Protein AF-A0A931FJ44-F1 (afdb_monomer)

Structure (mmCIF, N/CA/C/O backbone):
data_AF-A0A931FJ44-F1
#
_entry.id   AF-A0A931FJ44-F1
#
loop_
_atom_site.group_PDB
_atom_site.id
_atom_site.type_symbol
_atom_site.label_atom_id
_atom_site.label_alt_id
_atom_site.label_comp_id
_atom_site.label_asym_id
_atom_site.label_entity_id
_atom_site.label_seq_id
_atom_site.pdbx_PDB_ins_code
_atom_site.Cartn_x
_atom_site.Cartn_y
_atom_site.Cartn_z
_atom_site.occupancy
_atom_site.B_iso_or_equiv
_atom_site.auth_seq_id
_atom_site.auth_comp_id
_atom_site.auth_asym_id
_atom_site.auth_atom_id
_atom_site.pdbx_PDB_model_num
ATOM 1 N N . MET A 1 1 ? 63.011 -43.944 -15.564 1.00 42.31 1 MET A N 1
ATOM 2 C CA . MET A 1 1 ? 64.169 -43.143 -15.105 1.00 42.31 1 MET A CA 1
ATOM 3 C C . MET A 1 1 ? 63.569 -42.053 -14.212 1.00 42.31 1 MET A C 1
ATOM 5 O O . MET A 1 1 ? 62.770 -41.295 -14.730 1.00 42.31 1 MET A O 1
ATOM 9 N N . LYS A 1 2 ? 63.580 -42.133 -12.865 1.00 40.94 2 LYS A N 1
ATOM 10 C CA . LYS A 1 2 ? 64.724 -41.876 -11.950 1.00 40.94 2 LYS A CA 1
ATOM 11 C C . LYS A 1 2 ? 65.452 -40.604 -12.434 1.00 40.94 2 LYS A C 1
ATOM 13 O O . LYS A 1 2 ? 66.019 -40.675 -13.511 1.00 40.94 2 LYS A O 1
ATOM 18 N N . HIS A 1 3 ? 65.393 -39.420 -11.820 1.00 50.69 3 HIS A N 1
ATOM 19 C CA . HIS A 1 3 ? 65.585 -39.013 -10.419 1.00 50.69 3 HIS A CA 1
ATOM 20 C C . HIS A 1 3 ? 64.875 -37.645 -10.185 1.00 50.69 3 HIS A C 1
ATOM 22 O O . HIS A 1 3 ? 64.744 -36.896 -11.142 1.00 50.69 3 HIS A O 1
ATOM 28 N N . PHE A 1 4 ? 64.222 -37.320 -9.058 1.00 49.38 4 PHE A N 1
ATOM 29 C CA . PHE A 1 4 ? 64.655 -37.175 -7.650 1.00 49.38 4 PHE A CA 1
ATOM 30 C C . PHE A 1 4 ? 65.239 -35.780 -7.322 1.00 49.38 4 PHE A C 1
ATOM 32 O O . PHE A 1 4 ? 66.077 -35.288 -8.065 1.00 49.38 4 PHE A O 1
ATOM 39 N N . LEU A 1 5 ? 64.847 -35.269 -6.140 1.00 51.12 5 LEU A N 1
ATOM 40 C CA . LEU A 1 5 ? 65.369 -34.129 -5.354 1.00 51.12 5 LEU A CA 1
ATOM 41 C C . LEU A 1 5 ? 64.853 -32.706 -5.671 1.00 51.12 5 LEU A C 1
ATOM 43 O O . LEU A 1 5 ? 64.859 -32.291 -6.816 1.00 51.12 5 LEU A O 1
ATOM 47 N N . LEU A 1 6 ? 64.505 -31.849 -4.698 1.00 48.16 6 LEU A N 1
ATOM 48 C CA . LEU A 1 6 ? 64.260 -31.994 -3.252 1.00 48.16 6 LEU A CA 1
ATOM 49 C C . LEU A 1 6 ? 63.836 -30.614 -2.691 1.00 48.16 6 LEU A C 1
ATOM 51 O O . LEU A 1 6 ? 64.465 -29.616 -3.014 1.00 48.16 6 LEU A O 1
ATOM 55 N N . LEU A 1 7 ? 62.858 -30.633 -1.779 1.00 45.50 7 LEU A N 1
ATOM 56 C CA . LEU A 1 7 ? 62.791 -29.889 -0.508 1.00 45.50 7 LEU A CA 1
ATOM 57 C C . LEU A 1 7 ? 62.768 -28.343 -0.472 1.00 45.50 7 LEU A C 1
ATOM 59 O O . LEU A 1 7 ? 63.760 -27.679 -0.741 1.00 45.50 7 LEU A O 1
ATOM 63 N N . LEU A 1 8 ? 61.749 -27.813 0.215 1.00 45.69 8 LEU A N 1
ATOM 64 C CA . LEU A 1 8 ? 62.004 -27.235 1.539 1.00 45.69 8 LEU A CA 1
ATOM 65 C C . LEU A 1 8 ? 60.803 -27.457 2.471 1.00 45.69 8 LEU A C 1
ATOM 67 O O . LEU A 1 8 ? 59.655 -27.202 2.116 1.00 45.69 8 LEU A O 1
ATOM 71 N N . ALA A 1 9 ? 61.110 -27.996 3.645 1.00 46.38 9 ALA A N 1
ATOM 72 C CA . ALA A 1 9 ? 60.213 -28.302 4.747 1.00 46.38 9 ALA A CA 1
ATOM 73 C C . ALA A 1 9 ? 60.194 -27.156 5.771 1.00 46.38 9 ALA A C 1
ATOM 75 O O . ALA A 1 9 ? 61.181 -26.436 5.865 1.00 46.38 9 ALA A O 1
ATOM 76 N N . LEU A 1 10 ? 59.114 -27.051 6.553 1.00 43.94 10 LEU A N 1
ATOM 77 C CA . LEU A 1 10 ? 59.050 -26.769 8.006 1.00 43.94 10 LEU A CA 1
ATOM 78 C C . LEU A 1 10 ? 57.556 -26.547 8.329 1.00 43.94 10 LEU A C 1
ATOM 80 O O . LEU A 1 10 ? 56.951 -25.622 7.805 1.00 43.94 10 LEU A O 1
ATOM 84 N N . LEU A 1 11 ? 56.817 -27.450 8.977 1.00 45.09 11 LEU A N 1
ATOM 85 C CA . LEU A 1 11 ? 56.937 -27.987 10.339 1.00 45.09 11 LEU A CA 1
ATOM 86 C C . LEU A 1 11 ? 56.841 -26.897 11.423 1.00 45.09 11 LEU A C 1
ATOM 88 O O . LEU A 1 11 ? 57.760 -26.106 11.600 1.00 45.09 11 LEU A O 1
ATOM 92 N N . GLY A 1 12 ? 55.735 -26.909 12.173 1.00 44.62 12 GLY A N 1
ATOM 93 C CA . GLY A 1 12 ? 55.523 -26.059 13.346 1.00 44.62 12 GLY A CA 1
ATOM 94 C C . GLY A 1 12 ? 54.123 -26.227 13.932 1.00 44.62 12 GLY A C 1
ATOM 95 O O . GLY A 1 1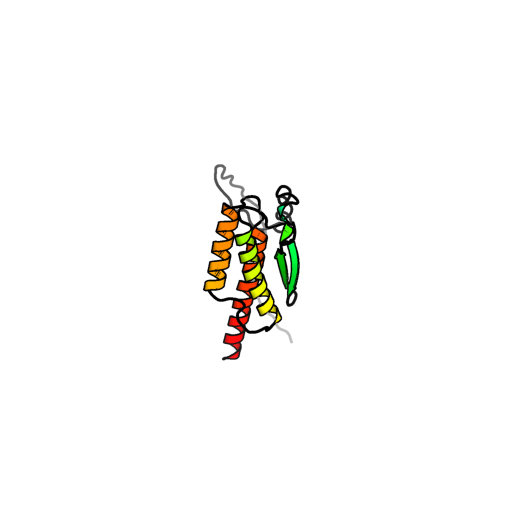2 ? 53.235 -25.427 13.663 1.00 44.62 12 GLY A O 1
ATOM 96 N N . ALA A 1 13 ? 53.931 -27.306 14.690 1.00 42.00 13 ALA A N 1
ATOM 97 C CA . ALA A 1 13 ? 52.718 -27.633 15.433 1.00 42.00 13 ALA A CA 1
ATOM 98 C C . ALA A 1 13 ? 52.792 -27.135 16.888 1.00 42.00 13 ALA A C 1
ATOM 100 O O . ALA A 1 13 ? 53.881 -27.108 17.449 1.00 42.00 13 ALA A O 1
ATOM 101 N N . ALA A 1 14 ? 51.604 -26.902 17.470 1.00 42.09 14 ALA A N 1
ATOM 102 C CA . ALA A 1 14 ? 51.263 -26.839 18.903 1.00 42.09 14 ALA A CA 1
ATOM 103 C C . ALA A 1 14 ? 51.967 -25.748 19.745 1.00 42.09 14 ALA A C 1
ATOM 105 O O . ALA A 1 14 ? 53.160 -25.533 19.656 1.00 42.09 14 ALA A O 1
ATOM 106 N N . GLY A 1 15 ? 51.318 -25.021 20.647 1.00 39.75 15 GLY A N 1
ATOM 107 C CA . GLY A 1 15 ? 49.988 -25.110 21.224 1.00 39.75 15 GLY A CA 1
ATOM 108 C C . GLY A 1 15 ? 49.918 -24.180 22.447 1.00 39.75 15 GLY A C 1
ATOM 109 O O . GLY A 1 15 ? 50.931 -23.658 22.896 1.00 39.75 15 GLY A O 1
ATOM 110 N N . ALA A 1 16 ? 48.699 -24.038 22.969 1.00 37.00 16 ALA A N 1
ATOM 111 C CA . ALA A 1 16 ? 48.323 -23.580 24.310 1.00 37.00 16 ALA A CA 1
ATOM 112 C C . ALA A 1 16 ? 48.685 -22.146 24.767 1.00 37.00 16 ALA A C 1
ATOM 114 O O . ALA A 1 16 ? 49.770 -21.852 25.251 1.00 37.00 16 ALA A O 1
ATOM 115 N N . ALA A 1 17 ? 47.645 -21.308 24.718 1.00 51.25 17 ALA A N 1
ATOM 116 C CA . ALA A 1 17 ? 47.082 -20.561 25.845 1.00 51.25 17 ALA A CA 1
ATOM 117 C C . ALA A 1 17 ? 48.049 -19.932 26.866 1.00 51.25 17 ALA A C 1
ATOM 119 O O . ALA A 1 17 ? 48.501 -20.582 27.807 1.00 51.25 17 ALA A O 1
ATOM 120 N N . SER A 1 18 ? 48.158 -18.606 26.807 1.00 46.78 18 SER A N 1
ATOM 121 C CA . SER A 1 18 ? 48.286 -17.783 28.007 1.00 46.78 18 SER A CA 1
ATOM 122 C C . SER A 1 18 ? 47.036 -16.916 28.149 1.00 46.78 18 SER A C 1
ATOM 124 O O . SER A 1 18 ? 46.737 -16.034 27.347 1.00 46.78 18 SER A O 1
ATOM 126 N N . ALA A 1 19 ? 46.259 -17.235 29.181 1.00 45.91 19 ALA A N 1
ATOM 127 C CA . ALA A 1 19 ? 45.182 -16.407 29.678 1.00 45.91 19 ALA A CA 1
ATOM 128 C C . ALA A 1 19 ? 45.780 -15.141 30.306 1.00 45.91 19 ALA A C 1
ATOM 130 O O . ALA A 1 19 ? 46.577 -15.228 31.238 1.00 45.91 19 ALA A O 1
ATOM 131 N N . GLN A 1 20 ? 45.358 -13.970 29.839 1.00 47.56 20 GLN A N 1
ATOM 132 C CA . GLN A 1 20 ? 45.449 -12.743 30.619 1.00 47.56 20 GLN A CA 1
ATOM 133 C C . GLN A 1 20 ? 44.047 -12.168 30.753 1.00 47.56 20 GLN A C 1
ATOM 135 O O . GLN A 1 20 ? 43.437 -11.676 29.806 1.00 47.56 20 GLN A O 1
ATOM 140 N N . ALA A 1 21 ? 43.532 -12.317 31.969 1.00 46.69 21 ALA A N 1
ATOM 141 C CA . ALA A 1 21 ? 42.323 -11.691 32.445 1.00 46.69 21 ALA A CA 1
ATOM 142 C C . ALA A 1 21 ? 42.509 -10.168 32.432 1.00 46.69 21 ALA A C 1
ATOM 144 O O . ALA A 1 21 ? 43.169 -9.619 33.308 1.00 46.69 21 ALA A O 1
ATOM 145 N N . ASN A 1 22 ? 41.895 -9.490 31.462 1.00 43.97 22 ASN A N 1
ATOM 146 C CA . ASN A 1 22 ? 41.514 -8.093 31.621 1.00 43.97 22 ASN A CA 1
ATOM 147 C C . ASN A 1 22 ? 40.063 -8.066 32.086 1.00 43.97 22 ASN A C 1
ATOM 149 O O . ASN A 1 22 ? 39.104 -8.113 31.319 1.00 43.97 22 ASN A O 1
ATOM 153 N N . LEU A 1 23 ? 39.951 -8.077 33.406 1.00 53.16 23 LEU A N 1
ATOM 154 C CA . LEU A 1 23 ? 38.783 -7.655 34.145 1.00 53.16 23 LEU A CA 1
ATOM 155 C C . LEU A 1 23 ? 38.578 -6.152 33.899 1.00 53.16 23 LEU A C 1
ATOM 157 O O . LEU A 1 23 ? 39.546 -5.398 33.888 1.00 53.16 23 LEU A O 1
ATOM 161 N N . ILE A 1 24 ? 37.303 -5.759 33.822 1.00 51.47 24 ILE A N 1
ATOM 162 C CA . ILE A 1 24 ? 36.769 -4.396 33.991 1.00 51.47 24 ILE A CA 1
ATOM 163 C C . ILE A 1 24 ? 36.429 -3.654 32.682 1.00 51.47 24 ILE A C 1
ATOM 165 O O . ILE A 1 24 ? 37.212 -2.919 32.094 1.00 51.47 24 ILE A O 1
ATOM 169 N N . HIS A 1 25 ? 35.136 -3.802 32.381 1.00 42.69 25 HIS A N 1
ATOM 170 C CA . HIS A 1 25 ? 34.206 -2.876 31.740 1.00 42.69 25 HIS A CA 1
ATOM 171 C C . HIS A 1 25 ? 34.199 -2.701 30.217 1.00 42.69 25 HIS A C 1
ATOM 173 O O . HIS A 1 25 ? 35.123 -2.203 29.589 1.00 42.69 25 HIS A O 1
ATOM 179 N N . ALA A 1 26 ? 32.978 -2.937 29.730 1.00 44.09 26 ALA A N 1
ATOM 180 C CA . ALA A 1 26 ? 32.315 -2.297 28.607 1.00 44.09 26 ALA A CA 1
ATOM 181 C C . ALA A 1 26 ? 32.353 -3.041 27.262 1.00 44.09 26 ALA A C 1
ATOM 183 O O . ALA A 1 26 ? 33.306 -2.986 26.498 1.00 44.09 26 ALA A O 1
ATOM 184 N N . ILE A 1 27 ? 31.185 -3.623 26.965 1.00 54.75 27 ILE A N 1
ATOM 185 C CA . ILE A 1 27 ? 30.536 -3.586 25.650 1.00 54.75 27 ILE A CA 1
ATOM 186 C C . ILE A 1 27 ? 31.307 -4.333 24.546 1.00 54.75 27 ILE A C 1
ATOM 188 O O . ILE A 1 27 ? 31.924 -3.745 23.665 1.00 54.75 27 ILE A O 1
ATOM 192 N N . SER A 1 28 ? 31.178 -5.659 24.540 1.00 43.31 28 SER A N 1
ATOM 193 C CA . SER A 1 28 ? 31.350 -6.497 23.346 1.00 43.31 28 SER A CA 1
ATOM 194 C C . SER A 1 28 ? 29.945 -6.929 22.898 1.00 43.31 28 SER A C 1
ATOM 196 O O . SER A 1 28 ? 29.197 -7.532 23.659 1.00 43.31 28 SER A O 1
ATOM 198 N N . LEU A 1 29 ? 29.406 -6.498 21.752 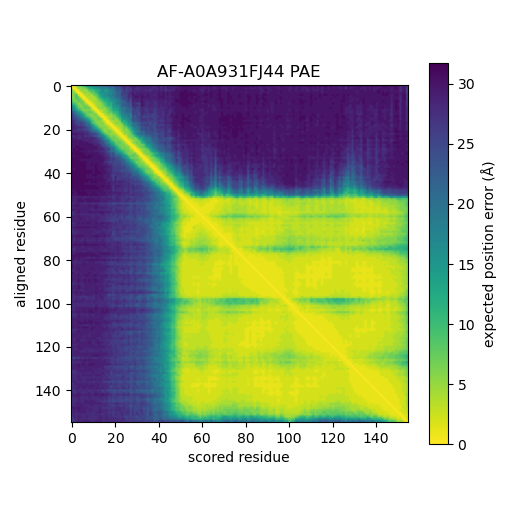1.00 49.12 29 LEU A N 1
ATOM 199 C CA . LEU A 1 29 ? 29.833 -6.797 20.378 1.00 49.12 29 LEU A CA 1
ATOM 200 C C . LEU A 1 29 ? 30.239 -8.271 20.184 1.00 49.12 29 LEU A C 1
ATOM 202 O O . LEU A 1 29 ? 31.325 -8.596 19.717 1.00 49.12 29 LEU A O 1
ATOM 206 N N . GLY A 1 30 ? 29.334 -9.165 20.591 1.00 37.62 30 GLY A N 1
ATOM 207 C CA . GLY A 1 30 ? 29.380 -10.597 20.319 1.00 37.62 30 GLY A CA 1
ATOM 208 C C . GLY A 1 30 ? 28.671 -10.951 19.010 1.00 37.62 30 GLY A C 1
ATOM 209 O O . GLY A 1 30 ? 27.523 -10.589 18.765 1.00 37.62 30 GLY A O 1
ATOM 210 N N . THR A 1 31 ? 29.405 -11.659 18.170 1.00 42.19 31 THR A N 1
ATOM 211 C CA . THR A 1 31 ? 29.093 -12.172 16.839 1.00 42.19 31 THR A CA 1
ATOM 212 C C . THR A 1 31 ? 27.951 -13.189 16.778 1.00 42.19 31 THR A C 1
ATOM 214 O O . THR A 1 31 ? 27.907 -14.139 17.551 1.00 42.19 31 THR A O 1
ATOM 217 N N . ARG A 1 32 ? 27.114 -13.025 15.745 1.00 52.25 32 ARG A N 1
ATOM 218 C CA . ARG A 1 32 ? 26.532 -14.058 14.866 1.00 52.25 32 ARG A CA 1
ATOM 219 C C . ARG A 1 32 ? 26.769 -15.519 15.292 1.00 52.25 32 ARG A C 1
ATOM 221 O O . ARG A 1 32 ? 27.747 -16.121 14.871 1.00 52.25 32 ARG A O 1
ATOM 228 N N . LEU A 1 33 ? 25.817 -16.083 16.028 1.00 42.44 33 LEU A N 1
ATOM 229 C CA . LEU A 1 33 ? 25.445 -17.503 16.057 1.00 42.44 33 LEU A CA 1
ATOM 230 C C . LEU A 1 33 ? 24.082 -17.566 16.769 1.00 42.44 33 LEU A C 1
ATOM 232 O O . LEU A 1 33 ? 24.016 -17.402 17.982 1.00 42.44 33 LEU A O 1
ATOM 236 N N . GLY A 1 34 ? 22.993 -17.712 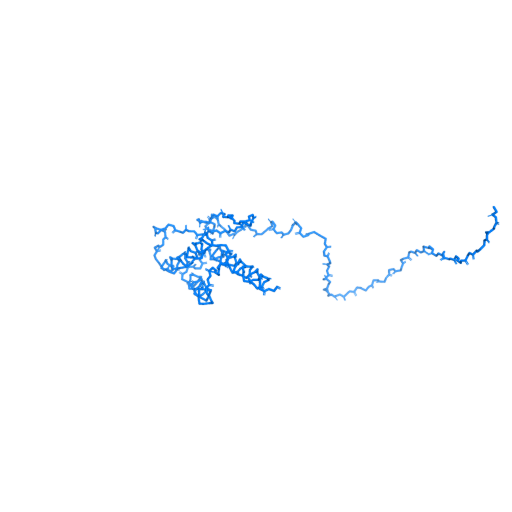16.003 1.00 37.56 34 GLY A N 1
ATOM 237 C CA . GLY A 1 34 ? 21.630 -17.849 16.547 1.00 37.56 34 GLY A CA 1
ATOM 238 C C . GLY A 1 34 ? 20.582 -16.835 16.064 1.00 37.56 34 GLY A C 1
ATOM 239 O O . GLY A 1 34 ? 19.743 -16.420 16.858 1.00 37.56 34 GLY A O 1
ATOM 240 N N . VAL A 1 35 ? 20.587 -16.420 14.790 1.00 39.94 35 VAL A N 1
ATOM 241 C CA . VAL A 1 35 ? 19.585 -15.442 14.297 1.00 39.94 35 VAL A CA 1
ATOM 242 C C . VAL A 1 35 ? 18.202 -16.061 14.023 1.00 39.94 35 VAL A C 1
ATOM 244 O O . VAL A 1 35 ? 17.236 -15.324 13.871 1.00 39.94 35 VAL A O 1
ATOM 247 N N . ASP A 1 36 ? 18.053 -17.388 14.074 1.00 42.19 36 ASP A N 1
ATOM 248 C CA . ASP A 1 36 ? 16.752 -18.035 13.825 1.00 42.19 36 ASP A CA 1
ATOM 249 C C . ASP A 1 36 ? 15.888 -18.247 15.083 1.00 42.19 36 ASP A C 1
ATOM 251 O O . ASP A 1 36 ? 14.773 -18.754 14.986 1.00 42.19 36 ASP A O 1
ATOM 255 N N . ALA A 1 37 ? 16.335 -17.821 16.271 1.00 44.03 37 ALA A N 1
ATOM 256 C CA . ALA A 1 37 ? 15.620 -18.096 17.527 1.00 44.03 37 ALA A CA 1
ATOM 257 C C . ALA A 1 37 ? 15.259 -16.858 18.373 1.00 44.03 37 ALA A C 1
ATOM 259 O O . ALA A 1 37 ? 14.855 -17.008 19.523 1.00 44.03 37 ALA A O 1
ATOM 260 N N . ALA A 1 38 ? 15.356 -15.638 17.826 1.00 42.88 38 ALA A N 1
ATOM 261 C CA . ALA A 1 38 ? 15.046 -14.404 18.568 1.00 42.88 38 ALA A CA 1
ATOM 262 C C . ALA A 1 38 ? 13.990 -13.488 17.916 1.00 42.88 38 ALA A C 1
ATOM 264 O O . ALA A 1 38 ? 13.722 -12.407 18.431 1.00 42.88 38 ALA A O 1
ATOM 265 N N . VAL A 1 39 ? 13.331 -13.914 16.829 1.00 46.34 39 VAL A N 1
ATOM 266 C CA . VAL A 1 39 ? 12.179 -13.178 16.248 1.00 46.34 39 VAL A CA 1
ATOM 267 C C . VAL A 1 39 ? 10.825 -13.761 16.695 1.00 46.34 39 VAL A C 1
ATOM 269 O O . VAL A 1 39 ? 9.780 -13.143 16.508 1.00 46.34 39 VAL A O 1
ATOM 272 N N . ALA A 1 40 ? 10.819 -14.912 17.375 1.00 45.53 40 ALA A N 1
ATOM 273 C CA . ALA A 1 40 ? 9.592 -15.583 17.820 1.00 45.53 40 ALA A CA 1
ATOM 274 C C . ALA A 1 40 ? 9.117 -15.188 19.238 1.00 45.53 40 ALA A C 1
ATOM 276 O O . ALA A 1 40 ? 8.053 -15.622 19.673 1.00 45.53 40 ALA A O 1
ATOM 277 N N . GLY A 1 41 ? 9.886 -14.375 19.972 1.00 40.12 41 GLY A N 1
ATOM 278 C CA . GLY A 1 41 ? 9.725 -14.233 21.424 1.00 40.12 41 GLY A CA 1
ATOM 279 C C . GLY A 1 41 ? 8.887 -13.063 21.940 1.00 40.12 41 GLY A C 1
ATOM 280 O O . GLY A 1 41 ? 8.575 -13.069 23.123 1.00 40.12 41 GLY A O 1
ATOM 281 N N . ASN A 1 42 ? 8.514 -1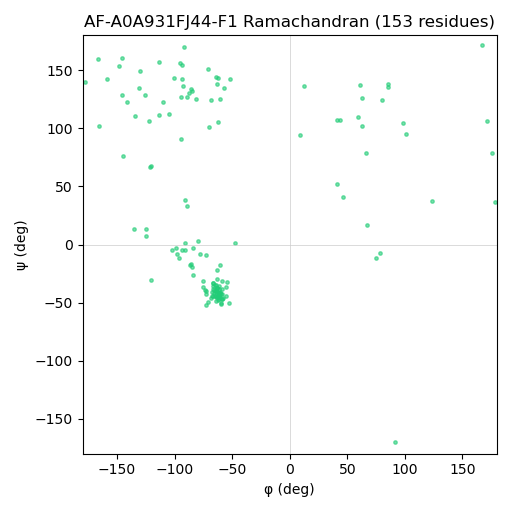2.072 21.115 1.00 41.28 42 ASN A N 1
ATOM 282 C CA . ASN A 1 42 ? 7.880 -10.848 21.643 1.00 41.28 42 ASN A CA 1
ATOM 283 C C . ASN A 1 42 ? 6.646 -10.334 20.880 1.00 41.28 42 ASN A C 1
ATOM 285 O O . ASN A 1 42 ? 6.171 -9.237 21.148 1.00 41.28 42 ASN A O 1
ATOM 289 N N . ARG A 1 43 ? 6.056 -11.133 19.978 1.00 51.03 43 ARG A N 1
ATOM 290 C CA . ARG A 1 43 ? 4.740 -10.832 19.362 1.00 51.03 43 ARG A CA 1
ATOM 291 C C . ARG A 1 43 ? 3.566 -11.395 20.165 1.00 51.03 43 ARG A C 1
ATOM 293 O O . ARG A 1 43 ? 2.566 -11.834 19.609 1.00 51.03 43 ARG A O 1
ATOM 300 N N . LYS A 1 44 ? 3.685 -11.437 21.487 1.00 42.09 44 LYS A N 1
ATOM 301 C CA . LYS A 1 44 ? 2.584 -11.814 22.377 1.00 42.09 44 LYS A CA 1
ATOM 302 C C . LYS A 1 44 ? 2.330 -10.664 23.335 1.00 42.09 44 LYS A C 1
ATOM 304 O O . LYS A 1 44 ? 2.658 -10.794 24.497 1.00 42.09 44 LYS A O 1
ATOM 309 N N . HIS A 1 45 ? 1.859 -9.536 22.794 1.00 39.06 45 HIS A N 1
ATOM 310 C CA . HIS A 1 45 ? 1.047 -8.501 23.468 1.00 39.06 45 HIS A CA 1
ATOM 311 C C . HIS A 1 45 ? 0.729 -7.308 22.530 1.00 39.06 45 HIS A C 1
ATOM 313 O O . HIS A 1 45 ? 0.677 -6.158 22.948 1.00 39.06 45 HIS A O 1
ATOM 319 N N . GLN A 1 46 ? 0.489 -7.570 21.240 1.00 41.84 46 GLN A N 1
ATOM 320 C CA . GLN A 1 46 ? -0.269 -6.658 20.371 1.00 41.84 46 GLN A CA 1
ATOM 321 C C . GLN A 1 46 ? -1.480 -7.426 19.848 1.00 41.84 46 GLN A C 1
ATOM 323 O O . GLN A 1 46 ? -1.553 -7.827 18.693 1.00 41.84 46 GLN A O 1
ATOM 328 N N . ASP A 1 47 ? -2.348 -7.715 20.817 1.00 39.34 47 ASP A N 1
ATOM 329 C CA . ASP A 1 47 ? -3.760 -8.074 20.785 1.00 39.34 47 ASP A CA 1
ATOM 330 C C . ASP A 1 47 ? -4.358 -8.439 19.427 1.00 39.34 47 ASP A C 1
ATOM 332 O O . ASP A 1 47 ? -4.263 -7.683 18.466 1.00 39.34 47 ASP A O 1
ATOM 336 N N . ALA A 1 48 ? -5.159 -9.507 19.413 1.00 42.41 48 ALA A N 1
ATOM 337 C CA . ALA A 1 48 ? -6.043 -9.982 18.336 1.00 42.41 48 ALA A CA 1
ATOM 338 C C . ALA A 1 48 ? -6.952 -8.912 17.660 1.00 42.41 48 ALA A C 1
ATOM 340 O O . ALA A 1 48 ? -7.756 -9.211 16.781 1.00 42.41 48 ALA A O 1
ATOM 341 N N . SER A 1 49 ? -6.842 -7.655 18.085 1.00 48.50 49 SER A N 1
ATOM 342 C CA . SER A 1 49 ? -7.346 -6.436 17.475 1.00 48.50 49 SER A CA 1
ATOM 343 C C . SER A 1 49 ? -6.547 -5.961 16.246 1.00 48.50 49 SER A C 1
ATOM 345 O O . SER A 1 49 ? -7.168 -5.426 15.322 1.00 48.50 49 SER A O 1
ATOM 347 N N . SER A 1 50 ? -5.217 -6.120 16.245 1.00 56.00 50 SER A N 1
ATOM 348 C CA . SER A 1 50 ? -4.280 -5.519 15.279 1.00 56.00 50 SER A CA 1
ATOM 349 C C . SER A 1 50 ? -4.353 -6.171 13.889 1.00 56.00 50 SER A C 1
ATOM 351 O O . SER A 1 50 ? -4.472 -5.466 12.882 1.00 56.00 50 SER A O 1
ATOM 353 N N . ASP A 1 51 ? -4.440 -7.501 13.857 1.00 63.47 51 ASP A N 1
ATOM 354 C CA . ASP A 1 51 ? -4.565 -8.331 12.647 1.00 63.47 51 ASP A CA 1
ATOM 355 C C . ASP A 1 51 ? -5.984 -8.394 12.067 1.00 63.47 51 ASP A C 1
ATOM 357 O O . ASP A 1 51 ? -6.243 -9.081 11.075 1.00 63.47 51 ASP A O 1
ATOM 361 N N . ARG A 1 52 ? -6.947 -7.669 12.652 1.00 79.12 52 ARG A N 1
ATOM 362 C CA . ARG A 1 52 ? -8.304 -7.653 12.101 1.00 79.12 52 ARG A CA 1
ATOM 363 C C . ARG A 1 52 ? -8.274 -7.113 10.674 1.00 79.12 52 ARG A C 1
ATOM 365 O O . ARG A 1 52 ? -7.819 -5.996 10.424 1.00 79.12 52 ARG A O 1
ATOM 372 N N . TYR A 1 53 ? -8.823 -7.924 9.773 1.00 88.25 53 TYR A N 1
ATOM 373 C CA . TYR A 1 53 ? -8.929 -7.664 8.338 1.00 88.25 53 TYR A CA 1
ATOM 374 C C . TYR A 1 53 ? -7.602 -7.642 7.572 1.00 88.25 53 TYR A C 1
ATOM 376 O O . TYR A 1 53 ? -7.564 -7.143 6.447 1.00 88.25 53 TYR A O 1
ATOM 384 N N . VAL A 1 54 ? -6.534 -8.177 8.166 1.00 91.62 54 VAL A N 1
ATOM 385 C CA . VAL A 1 54 ? -5.281 -8.446 7.464 1.00 91.62 54 VAL A CA 1
ATOM 386 C C . VAL A 1 54 ? -5.389 -9.808 6.779 1.00 91.62 54 VAL A C 1
ATOM 388 O O . VAL A 1 54 ? -5.829 -10.792 7.368 1.00 91.62 54 VAL A O 1
ATOM 391 N N . THR A 1 55 ? -5.011 -9.855 5.510 1.00 92.19 55 THR A N 1
ATOM 392 C CA . THR A 1 55 ? -4.973 -11.059 4.679 1.00 92.19 55 THR A CA 1
ATOM 393 C C . THR A 1 55 ? -3.614 -11.150 4.005 1.00 92.19 55 THR A C 1
ATOM 395 O O . THR A 1 55 ? -2.986 -10.129 3.731 1.00 92.19 55 THR A O 1
ATOM 398 N N . THR A 1 56 ? -3.141 -12.363 3.744 1.00 93.19 56 THR A N 1
ATOM 399 C CA . THR A 1 56 ? -1.913 -12.568 2.972 1.00 93.19 56 THR A CA 1
ATOM 400 C C . THR A 1 56 ? -2.255 -12.626 1.490 1.00 93.19 56 THR A C 1
ATOM 402 O O . THR A 1 56 ? -3.132 -13.387 1.085 1.00 93.19 56 THR A O 1
ATOM 405 N N . ALA A 1 57 ? -1.533 -11.856 0.684 1.00 92.50 57 ALA A N 1
ATOM 406 C CA . ALA A 1 57 ? -1.557 -11.914 -0.768 1.00 92.50 57 ALA A CA 1
ATOM 407 C C . ALA A 1 57 ? -0.205 -12.397 -1.301 1.00 92.50 57 ALA A C 1
ATOM 409 O O . ALA A 1 57 ? 0.828 -12.275 -0.638 1.00 92.50 57 ALA A O 1
ATOM 410 N N . THR A 1 58 ? -0.209 -12.944 -2.514 1.00 93.62 58 THR A N 1
ATOM 411 C CA . THR A 1 58 ? 0.999 -13.440 -3.178 1.00 93.62 58 THR A CA 1
ATOM 412 C C . THR A 1 58 ? 1.079 -12.887 -4.592 1.00 93.62 58 THR A C 1
ATOM 414 O O . THR A 1 58 ? 0.101 -12.919 -5.335 1.00 93.62 58 THR A O 1
ATOM 417 N N . TYR A 1 59 ? 2.259 -12.411 -4.981 1.00 93.81 59 TYR A N 1
ATOM 418 C CA . TYR A 1 59 ? 2.549 -11.913 -6.321 1.00 93.81 59 TYR A CA 1
ATOM 419 C C . TYR A 1 59 ? 3.962 -12.342 -6.735 1.00 93.81 59 TYR A C 1
ATOM 421 O O . TYR A 1 59 ? 4.928 -12.086 -6.021 1.00 93.81 59 TYR A O 1
ATOM 429 N N . HIS A 1 60 ? 4.082 -13.057 -7.861 1.00 90.69 60 HIS A N 1
ATOM 430 C CA . HIS A 1 60 ? 5.340 -13.659 -8.343 1.00 90.69 60 HIS A CA 1
ATOM 431 C C . HIS A 1 60 ? 6.152 -14.409 -7.265 1.00 90.69 60 HIS A C 1
ATOM 433 O O . HIS A 1 60 ? 7.374 -14.303 -7.199 1.00 90.69 60 HIS A O 1
ATOM 439 N N . GLY A 1 61 ? 5.473 -15.169 -6.400 1.00 90.38 61 GLY A N 1
ATOM 440 C CA . GLY A 1 61 ? 6.113 -15.945 -5.330 1.00 90.38 61 GLY A CA 1
ATOM 441 C C . GLY A 1 61 ? 6.533 -15.130 -4.101 1.00 90.38 61 GLY A C 1
ATOM 442 O O . GLY A 1 61 ? 6.897 -15.722 -3.088 1.00 90.38 61 GLY A O 1
ATOM 443 N N . ALA A 1 62 ? 6.429 -13.799 -4.138 1.00 90.50 62 ALA A N 1
ATOM 444 C CA . ALA A 1 62 ? 6.566 -12.952 -2.961 1.00 90.50 62 ALA A CA 1
ATOM 445 C C . ALA A 1 62 ? 5.216 -12.833 -2.244 1.00 90.50 62 ALA A C 1
ATOM 447 O O . ALA A 1 62 ? 4.187 -12.601 -2.880 1.00 90.50 62 ALA A O 1
ATOM 448 N N . SER A 1 63 ? 5.220 -12.990 -0.921 1.00 92.88 63 SER A N 1
ATOM 449 C CA . SER A 1 63 ? 4.031 -12.785 -0.090 1.00 92.88 63 SER A CA 1
ATOM 450 C C . SER A 1 63 ? 4.080 -11.425 0.592 1.00 92.88 63 SER A C 1
ATOM 452 O O . SER A 1 63 ? 5.148 -10.979 1.009 1.00 92.88 63 SER A O 1
ATOM 454 N N . TYR A 1 64 ? 2.924 -10.785 0.715 1.00 92.38 64 TYR A N 1
ATOM 455 C CA . TYR A 1 64 ? 2.760 -9.505 1.395 1.00 92.38 64 TYR A CA 1
ATOM 456 C C . TY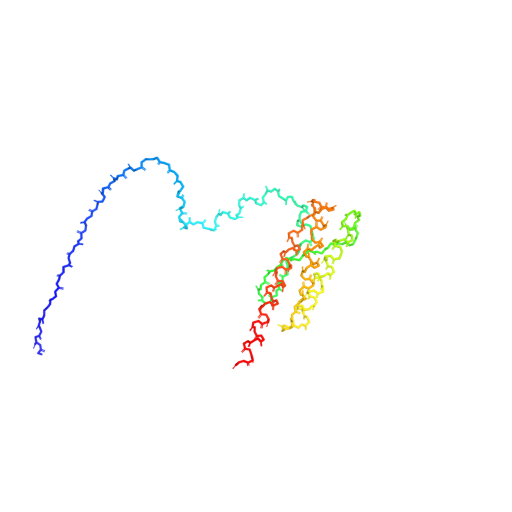R A 1 64 ? 1.398 -9.443 2.090 1.00 92.38 64 TYR A C 1
ATOM 458 O O . TYR A 1 64 ? 0.492 -10.218 1.777 1.00 92.38 64 TYR A O 1
ATOM 466 N N . TYR A 1 65 ? 1.254 -8.542 3.058 1.00 92.56 65 TYR A N 1
ATOM 467 C CA . TYR A 1 65 ? 0.008 -8.377 3.801 1.00 92.56 65 TYR A CA 1
ATOM 468 C C . TYR A 1 65 ? -0.864 -7.294 3.178 1.00 92.56 65 TYR A C 1
ATOM 470 O O . TYR A 1 65 ? -0.368 -6.267 2.723 1.00 92.56 65 TYR A O 1
ATOM 478 N N . GLN A 1 66 ? -2.172 -7.527 3.180 1.00 93.88 66 GLN A N 1
ATOM 479 C CA . GLN A 1 66 ? -3.183 -6.571 2.758 1.00 93.88 66 GLN A CA 1
ATOM 480 C C . GLN A 1 66 ? -4.200 -6.381 3.860 1.00 93.88 66 GLN A C 1
ATOM 482 O O . GLN A 1 66 ? -4.786 -7.353 4.339 1.00 93.88 66 GLN A O 1
ATOM 487 N N . LYS A 1 67 ? -4.464 -5.127 4.215 1.00 93.38 67 LYS A N 1
ATOM 488 C CA . LYS A 1 67 ? -5.515 -4.790 5.171 1.00 93.38 67 LYS A CA 1
ATOM 489 C C . LYS A 1 67 ? -6.667 -4.092 4.464 1.00 93.38 67 LYS A C 1
ATOM 491 O O . LYS A 1 67 ? -6.458 -3.077 3.799 1.00 93.38 67 LYS A O 1
ATOM 496 N N . ARG A 1 68 ? -7.876 -4.647 4.579 1.00 94.38 68 ARG A N 1
ATOM 497 C CA . ARG A 1 68 ? -9.096 -4.096 3.961 1.00 94.38 68 ARG A CA 1
ATOM 498 C C . ARG A 1 68 ? -10.241 -4.096 4.951 1.00 94.38 68 ARG A C 1
ATOM 500 O O . ARG A 1 68 ? -10.760 -5.146 5.318 1.00 94.38 68 ARG A O 1
ATOM 507 N N . THR A 1 69 ? -10.655 -2.919 5.380 1.00 93.00 69 THR A N 1
ATOM 508 C CA . THR A 1 69 ? -11.619 -2.768 6.458 1.00 93.00 69 THR A CA 1
ATOM 509 C C . THR A 1 69 ? -13.029 -2.637 5.894 1.00 93.00 69 THR A C 1
ATOM 511 O O . THR A 1 69 ? -13.287 -1.749 5.082 1.00 93.00 69 THR A O 1
ATOM 514 N N . PRO A 1 70 ? -13.996 -3.458 6.343 1.00 91.69 70 PRO A N 1
ATOM 515 C CA . PRO A 1 70 ? -15.384 -3.277 5.941 1.00 91.69 70 PRO A CA 1
ATOM 516 C C . PRO A 1 70 ? -15.871 -1.866 6.293 1.00 91.69 70 PRO A C 1
ATOM 518 O O . PRO A 1 70 ? -15.678 -1.408 7.421 1.00 91.69 70 PRO A O 1
ATOM 521 N N . SER A 1 71 ? -16.566 -1.197 5.370 1.00 90.25 71 SER A N 1
ATOM 522 C CA . SER A 1 71 ? -17.056 0.181 5.560 1.00 90.25 71 SER A CA 1
ATOM 523 C C . SER A 1 71 ? -17.903 0.349 6.828 1.00 90.25 71 SER A C 1
ATOM 525 O O . SER A 1 71 ? -17.818 1.365 7.517 1.00 90.25 71 SER A O 1
ATOM 527 N N . SER A 1 72 ? -18.644 -0.692 7.222 1.00 90.81 72 SER A N 1
ATOM 528 C CA . SER A 1 72 ? -19.426 -0.736 8.466 1.00 90.81 72 SER A CA 1
ATOM 529 C C . SER A 1 72 ? -18.587 -0.585 9.746 1.00 90.81 72 SER A C 1
ATOM 531 O O . SER A 1 72 ? -19.138 -0.273 10.806 1.00 90.81 72 SER A O 1
ATOM 533 N N . LYS A 1 73 ? -17.266 -0.784 9.661 1.00 89.69 73 LYS A N 1
ATOM 534 C CA . LYS A 1 73 ? -16.283 -0.677 10.750 1.00 89.69 73 LYS A CA 1
ATOM 535 C C . LYS A 1 73 ? -15.478 0.630 10.705 1.00 89.69 73 LYS A C 1
ATOM 537 O O . LYS A 1 73 ? -14.742 0.925 11.647 1.00 89.69 73 LYS A O 1
ATOM 542 N N . LEU A 1 74 ? -15.670 1.459 9.678 1.00 90.19 74 LEU A N 1
ATOM 543 C CA . LEU A 1 74 ? -15.011 2.759 9.496 1.00 90.19 74 LEU A CA 1
ATOM 544 C C . LEU A 1 74 ? -15.809 3.926 10.103 1.00 90.19 74 LEU A C 1
ATOM 546 O O . LEU A 1 74 ? -15.878 5.013 9.542 1.00 90.19 74 LEU A O 1
ATOM 550 N N . LYS A 1 75 ? -16.432 3.712 11.267 1.00 87.69 75 LYS A N 1
ATOM 551 C CA . LYS A 1 75 ? -17.250 4.729 11.951 1.00 87.69 75 LYS A CA 1
ATOM 552 C C . LYS A 1 75 ? -16.429 5.534 12.951 1.00 87.69 75 LYS A C 1
ATOM 554 O O . LYS A 1 75 ? -15.708 4.924 13.732 1.00 87.69 75 LYS A O 1
ATOM 559 N N . GLY A 1 76 ? -16.600 6.854 12.998 1.00 88.31 76 GLY A N 1
ATOM 560 C CA . GLY A 1 76 ? -15.946 7.737 13.975 1.00 88.31 76 GLY A CA 1
ATOM 561 C C . GLY A 1 76 ? -14.604 8.319 13.499 1.00 88.31 76 GLY A C 1
ATOM 562 O O . GLY A 1 76 ? -14.260 8.160 12.324 1.00 88.31 76 GLY A O 1
ATOM 563 N N . PRO A 1 77 ? -13.842 8.974 14.398 1.00 86.69 77 PRO A N 1
ATOM 564 C CA . PRO A 1 77 ? -12.567 9.632 14.075 1.00 86.69 77 PRO A CA 1
ATOM 565 C C . PRO A 1 77 ? -11.612 8.688 13.345 1.00 86.69 77 PRO A C 1
ATOM 567 O O . PRO A 1 77 ? -11.630 7.498 13.639 1.00 86.69 77 PRO A O 1
ATOM 570 N N . GLY A 1 78 ? -10.838 9.161 12.366 1.00 90.12 78 GLY A N 1
ATOM 571 C CA . GLY A 1 78 ? -9.903 8.335 11.585 1.00 90.12 78 GLY A CA 1
ATOM 572 C C . GLY A 1 78 ? -10.535 7.412 10.528 1.00 90.12 78 GLY A C 1
ATOM 573 O O . GLY A 1 78 ? -9.818 6.857 9.702 1.00 90.12 78 GLY A O 1
ATOM 574 N N . GLY A 1 79 ? -11.863 7.228 10.521 1.00 93.50 79 GLY A N 1
ATOM 575 C CA . GLY A 1 79 ? -12.563 6.380 9.545 1.00 93.50 79 GLY A CA 1
ATOM 576 C C . GLY A 1 79 ? -12.364 6.825 8.087 1.00 93.50 79 GLY A C 1
ATOM 577 O O . GLY A 1 79 ? -11.958 5.998 7.269 1.00 93.50 79 GLY A O 1
ATOM 578 N N . PRO A 1 80 ? -12.585 8.112 7.754 1.00 95.06 80 PRO A N 1
ATOM 579 C CA . PRO A 1 80 ? -12.313 8.644 6.418 1.00 95.06 80 PRO A CA 1
ATOM 580 C C . PRO A 1 80 ? -10.850 8.491 5.986 1.00 95.06 80 PRO A C 1
ATOM 582 O O . PRO A 1 80 ? -10.588 8.161 4.835 1.00 95.06 80 PRO A O 1
ATOM 585 N N . GLN A 1 81 ? -9.899 8.674 6.905 1.00 96.00 81 GLN A N 1
ATOM 586 C CA . GLN A 1 81 ? -8.469 8.518 6.636 1.00 96.00 81 GLN A CA 1
ATOM 587 C C . GLN A 1 81 ? -8.111 7.057 6.359 1.00 96.00 81 GLN A C 1
ATOM 589 O O . GLN A 1 81 ? -7.374 6.783 5.420 1.00 96.00 81 GLN A O 1
ATOM 594 N N . ILE A 1 82 ? -8.686 6.105 7.105 1.00 95.62 82 ILE A N 1
ATOM 595 C CA . ILE A 1 82 ? -8.530 4.675 6.805 1.00 95.62 82 ILE A CA 1
ATOM 596 C C . ILE A 1 82 ? -9.111 4.347 5.425 1.00 95.62 82 ILE A C 1
ATOM 598 O O . ILE A 1 82 ? -8.444 3.689 4.634 1.00 95.62 82 ILE A O 1
ATOM 602 N N . ALA A 1 83 ? -10.318 4.827 5.107 1.00 96.12 83 ALA A N 1
ATOM 603 C CA . ALA A 1 83 ? -10.921 4.606 3.791 1.00 96.12 83 ALA A CA 1
ATOM 604 C C . ALA A 1 83 ? -10.042 5.174 2.665 1.00 96.12 83 ALA A C 1
ATOM 606 O O . ALA A 1 83 ? -9.829 4.521 1.646 1.00 96.12 83 ALA A O 1
ATOM 607 N N . TYR A 1 84 ? -9.495 6.374 2.870 1.00 97.12 84 TYR A N 1
ATOM 608 C CA . TYR A 1 84 ? -8.586 7.016 1.931 1.00 97.12 84 TYR A CA 1
ATOM 609 C C . TYR A 1 84 ? -7.284 6.220 1.759 1.00 97.12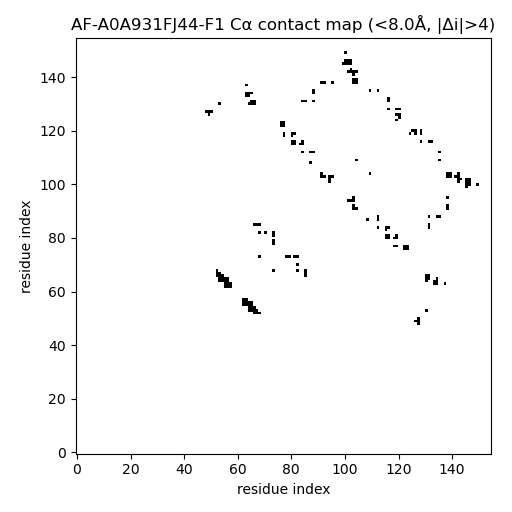 84 TYR A C 1
ATOM 611 O O . TYR A 1 84 ? -6.925 5.894 0.627 1.00 97.12 84 TYR A O 1
ATOM 619 N N . GLN A 1 85 ? -6.638 5.813 2.858 1.00 97.62 85 GLN A N 1
ATOM 620 C CA . GLN A 1 85 ? -5.458 4.939 2.850 1.00 97.62 85 GLN A CA 1
ATOM 621 C C . GLN A 1 85 ? -5.713 3.660 2.049 1.00 97.62 85 GLN A C 1
ATOM 623 O O . GLN A 1 85 ? -4.928 3.302 1.173 1.00 97.62 85 GLN A O 1
ATOM 628 N N . GLU A 1 86 ? -6.821 2.976 2.337 1.00 97.44 86 GLU A N 1
ATOM 629 C CA . GLU A 1 86 ? -7.178 1.721 1.680 1.00 97.44 86 GLU A CA 1
ATOM 630 C C . GLU A 1 86 ? -7.507 1.928 0.198 1.00 97.44 86 GLU A C 1
ATOM 632 O O . GLU A 1 86 ? -7.151 1.082 -0.619 1.00 97.44 86 GLU A O 1
ATOM 637 N N . SER A 1 87 ? -8.086 3.073 -0.179 1.00 97.81 87 SER A N 1
ATOM 638 C CA . SER A 1 87 ? -8.330 3.413 -1.586 1.00 97.81 87 SER A CA 1
ATOM 639 C C . SER A 1 87 ? -7.037 3.626 -2.381 1.00 97.81 87 SER A C 1
ATOM 641 O O . SER A 1 87 ? -6.948 3.187 -3.526 1.00 97.81 87 SER A O 1
ATOM 643 N N . LEU A 1 88 ? -6.015 4.250 -1.782 1.00 98.00 88 LEU A N 1
ATOM 644 C CA . LEU A 1 88 ? -4.702 4.426 -2.410 1.00 98.00 88 LEU A CA 1
ATOM 645 C C . LEU A 1 88 ? -3.989 3.077 -2.563 1.00 98.00 88 LEU A C 1
ATOM 647 O O . LEU A 1 88 ? -3.471 2.765 -3.632 1.00 98.00 88 LEU A O 1
ATOM 651 N N . LEU A 1 89 ? -4.019 2.235 -1.524 1.00 97.88 89 LEU A N 1
ATOM 652 C CA . LEU A 1 89 ? -3.456 0.881 -1.583 1.00 97.88 89 LEU A CA 1
ATOM 653 C C . LEU A 1 89 ? -4.177 0.006 -2.617 1.00 97.88 89 LEU A C 1
ATOM 655 O O . LEU A 1 89 ? -3.534 -0.762 -3.330 1.00 97.88 89 LEU A O 1
ATOM 659 N N . GLN A 1 90 ? -5.497 0.150 -2.746 1.00 97.12 90 GLN A N 1
ATOM 660 C CA . GLN A 1 90 ? -6.279 -0.543 -3.764 1.00 97.12 90 GLN A CA 1
ATOM 661 C C . GLN A 1 90 ? -5.932 -0.074 -5.184 1.00 97.12 90 GLN A C 1
ATOM 663 O O . GLN A 1 90 ? -5.891 -0.901 -6.092 1.00 97.12 90 GLN A O 1
ATOM 668 N N . GLN A 1 91 ? -5.636 1.212 -5.391 1.00 96.75 91 GLN A N 1
ATOM 669 C CA . GLN A 1 91 ? -5.143 1.710 -6.681 1.00 96.75 91 GLN A CA 1
ATOM 670 C C . GLN A 1 91 ? -3.784 1.092 -7.037 1.00 96.75 91 GLN A C 1
ATOM 672 O O . GLN A 1 91 ? -3.622 0.586 -8.147 1.00 96.75 91 GLN A O 1
ATOM 677 N N . CYS A 1 92 ? -2.844 1.036 -6.086 1.00 97.12 92 CYS A N 1
ATOM 678 C CA . CYS A 1 92 ? -1.557 0.363 -6.286 1.00 97.12 92 CYS A CA 1
ATOM 679 C C . CYS A 1 92 ? -1.733 -1.132 -6.598 1.00 97.12 92 CYS A C 1
ATOM 681 O O . CYS A 1 92 ? -1.070 -1.663 -7.486 1.00 97.12 92 CYS A O 1
ATOM 683 N N . GLN A 1 93 ? -2.656 -1.811 -5.908 1.00 96.88 93 GLN A N 1
ATOM 684 C CA . GLN A 1 93 ? -2.992 -3.209 -6.182 1.00 96.88 93 GLN A CA 1
ATOM 685 C C . GLN A 1 93 ? -3.571 -3.395 -7.589 1.00 96.88 93 GLN A C 1
ATOM 687 O O . GLN A 1 93 ? -3.193 -4.327 -8.294 1.00 96.88 93 GLN A O 1
ATOM 692 N N . ALA A 1 94 ? -4.482 -2.520 -8.013 1.00 95.75 94 ALA A N 1
ATOM 693 C CA . ALA A 1 94 ? -5.040 -2.575 -9.358 1.00 95.75 94 ALA A CA 1
ATOM 694 C C . ALA A 1 94 ? -3.939 -2.393 -10.415 1.00 95.75 94 ALA A C 1
ATOM 696 O O . ALA A 1 94 ? -3.878 -3.169 -11.365 1.00 95.75 94 ALA A O 1
ATOM 697 N N . ALA A 1 95 ? -3.017 -1.446 -10.208 1.00 95.62 95 ALA A N 1
ATOM 698 C CA . ALA A 1 95 ? -1.856 -1.253 -11.077 1.00 95.62 95 ALA A CA 1
ATOM 699 C C . ALA A 1 95 ? -0.910 -2.469 -11.082 1.00 95.62 95 ALA A C 1
ATOM 701 O O . ALA A 1 95 ? -0.382 -2.833 -12.133 1.00 95.62 95 ALA A O 1
ATOM 702 N N . LEU A 1 96 ? -0.728 -3.128 -9.930 1.00 95.94 96 LEU A N 1
ATOM 703 C CA . LEU A 1 96 ? 0.089 -4.338 -9.800 1.00 95.94 96 LEU A CA 1
ATOM 704 C C . LEU A 1 96 ? -0.437 -5.465 -10.687 1.00 95.94 96 LEU A C 1
ATOM 706 O O . LEU A 1 96 ? 0.355 -6.158 -11.322 1.00 95.94 96 LEU A O 1
ATOM 710 N N . LEU A 1 97 ? -1.759 -5.637 -10.708 1.00 95.25 97 LEU A N 1
ATOM 711 C CA . LEU A 1 97 ? -2.432 -6.708 -11.436 1.00 95.25 97 LEU A CA 1
ATOM 712 C C . LEU A 1 97 ? -2.672 -6.376 -12.915 1.00 95.25 97 LEU A C 1
ATOM 714 O O . LEU A 1 97 ? -2.772 -7.294 -13.723 1.00 95.25 97 LEU A O 1
ATOM 718 N N . ALA A 1 98 ? -2.781 -5.094 -13.271 1.00 94.38 98 ALA A N 1
ATOM 719 C CA . ALA A 1 98 ? -3.070 -4.668 -14.639 1.00 94.38 98 ALA A CA 1
ATOM 720 C C . ALA A 1 98 ? -1.872 -4.834 -15.586 1.00 94.38 98 ALA A C 1
ATOM 722 O O . ALA A 1 98 ? -2.043 -5.214 -16.741 1.00 94.38 98 ALA A O 1
ATOM 723 N N . ASP A 1 99 ? -0.665 -4.542 -15.106 1.00 90.88 99 ASP A N 1
ATOM 724 C CA . ASP A 1 99 ? 0.562 -4.626 -15.892 1.00 90.88 99 ASP A CA 1
ATOM 725 C C . ASP A 1 99 ? 1.738 -5.010 -14.987 1.00 90.88 99 ASP A C 1
ATOM 727 O O . ASP A 1 99 ? 1.730 -4.723 -13.792 1.00 90.88 99 ASP A O 1
ATOM 731 N N . SER A 1 100 ? 2.763 -5.648 -15.556 1.00 88.38 100 SER A N 1
ATOM 732 C CA . SER A 1 100 ? 3.971 -6.110 -14.860 1.00 88.38 100 SER A CA 1
ATOM 733 C C . SER A 1 100 ? 5.176 -5.172 -15.008 1.00 88.38 100 SER A C 1
ATOM 735 O O . SER A 1 100 ? 6.228 -5.439 -14.417 1.00 88.38 100 SER A O 1
ATOM 737 N N . THR A 1 101 ? 5.047 -4.089 -15.785 1.00 88.38 101 THR A N 1
ATOM 738 C CA . THR A 1 101 ? 6.177 -3.216 -16.163 1.00 88.38 101 THR A CA 1
ATOM 739 C C . THR A 1 101 ? 6.025 -1.763 -15.715 1.00 88.38 101 THR A C 1
ATOM 741 O O . THR A 1 101 ? 7.017 -1.120 -15.372 1.00 88.38 101 THR A O 1
ATOM 744 N N . SER A 1 102 ? 4.799 -1.258 -15.631 1.00 89.94 102 SER A N 1
ATOM 745 C CA . SER A 1 102 ? 4.490 0.109 -15.217 1.00 89.94 102 SER A CA 1
ATOM 746 C C . SER A 1 102 ? 4.747 0.327 -13.727 1.00 89.94 102 SER A C 1
ATOM 748 O O . SER A 1 102 ? 4.631 -0.595 -12.913 1.00 89.94 102 SER A O 1
ATOM 750 N N . ALA A 1 103 ? 5.085 1.561 -13.351 1.00 91.75 103 ALA A N 1
ATOM 751 C CA . ALA A 1 103 ? 5.188 1.951 -11.948 1.00 91.75 103 ALA A CA 1
ATOM 752 C C . ALA A 1 103 ? 3.828 1.815 -11.241 1.00 91.75 103 ALA A C 1
ATOM 754 O O . ALA A 1 103 ? 2.792 2.100 -11.839 1.00 91.75 103 ALA A O 1
ATOM 755 N N . LEU A 1 104 ? 3.832 1.403 -9.969 1.00 95.31 104 LEU A N 1
ATOM 756 C CA . LEU A 1 104 ? 2.595 1.163 -9.208 1.00 95.31 104 LEU A CA 1
ATOM 757 C C . LEU A 1 104 ? 2.031 2.418 -8.540 1.00 95.31 104 LEU A C 1
ATOM 759 O O . LEU A 1 104 ? 0.879 2.426 -8.123 1.00 95.31 104 LEU A O 1
ATOM 763 N N . GLY A 1 105 ? 2.845 3.462 -8.421 1.00 92.25 105 GLY A N 1
ATOM 764 C CA . GLY A 1 105 ? 2.478 4.725 -7.798 1.00 92.25 105 GLY A CA 1
ATOM 765 C C . GLY A 1 105 ? 3.500 5.811 -8.114 1.00 92.25 105 GLY A C 1
ATOM 766 O O . GLY A 1 105 ? 4.642 5.526 -8.494 1.00 92.25 105 GLY A O 1
ATOM 767 N N . THR A 1 106 ? 3.085 7.066 -7.964 1.00 93.50 106 THR A N 1
ATOM 768 C CA . THR A 1 106 ? 3.954 8.238 -8.123 1.00 93.50 106 THR A CA 1
ATOM 769 C C . THR A 1 106 ? 4.570 8.634 -6.779 1.00 93.50 106 THR A C 1
ATOM 771 O O . THR A 1 106 ? 4.162 8.149 -5.723 1.00 93.50 106 THR A O 1
ATOM 774 N N . ALA A 1 107 ? 5.547 9.548 -6.791 1.00 93.56 107 ALA A N 1
ATOM 775 C CA . ALA A 1 107 ? 6.086 10.130 -5.556 1.00 93.56 107 ALA A CA 1
ATOM 776 C C . ALA A 1 107 ? 4.986 10.760 -4.680 1.00 93.56 107 ALA A C 1
ATOM 778 O O . ALA A 1 107 ? 5.019 10.637 -3.457 1.00 93.56 107 ALA A O 1
ATOM 779 N N . GLU A 1 108 ? 3.985 11.373 -5.315 1.00 95.44 108 GLU A N 1
ATOM 780 C CA . GLU A 1 108 ? 2.814 11.936 -4.647 1.00 95.44 108 GLU A CA 1
ATOM 781 C C . GLU A 1 108 ? 1.965 10.849 -3.977 1.00 95.44 108 GLU A C 1
ATOM 783 O O . GLU A 1 108 ? 1.620 10.993 -2.807 1.00 95.44 108 GLU A O 1
ATOM 788 N N . THR A 1 109 ? 1.708 9.721 -4.654 1.00 96.12 109 THR A N 1
ATOM 789 C CA . THR A 1 109 ? 1.001 8.575 -4.054 1.00 96.12 109 THR A CA 1
ATOM 790 C C . THR A 1 109 ? 1.694 8.096 -2.778 1.00 96.12 109 THR A C 1
ATOM 792 O O . THR A 1 109 ? 1.036 7.861 -1.763 1.00 96.12 109 THR A O 1
ATOM 795 N N . TRP A 1 110 ? 3.026 7.981 -2.799 1.00 96.88 110 TRP A N 1
ATOM 796 C CA . TRP A 1 110 ? 3.789 7.549 -1.628 1.00 96.88 110 TRP A CA 1
ATOM 797 C C . TRP A 1 110 ? 3.713 8.567 -0.491 1.00 96.88 110 TRP A C 1
ATOM 799 O O . TRP A 1 110 ? 3.502 8.170 0.652 1.00 96.88 110 TRP A O 1
ATOM 809 N N . ALA A 1 111 ? 3.809 9.865 -0.789 1.00 96.88 111 ALA A N 1
ATOM 810 C CA . ALA A 1 111 ? 3.633 10.914 0.213 1.00 96.88 111 ALA A CA 1
ATOM 811 C C . ALA A 1 111 ? 2.224 10.874 0.832 1.00 96.88 111 ALA A C 1
ATOM 813 O O . ALA A 1 111 ? 2.090 10.879 2.053 1.00 96.88 111 ALA A O 1
ATOM 814 N N . MET A 1 112 ? 1.178 10.732 0.011 1.00 97.75 112 MET A N 1
ATOM 815 C CA . MET A 1 112 ? -0.209 10.628 0.476 1.00 97.75 112 MET A CA 1
ATOM 816 C C . MET A 1 112 ? -0.433 9.414 1.385 1.00 97.75 112 MET A C 1
ATOM 818 O O . MET A 1 112 ? -1.092 9.544 2.416 1.00 97.75 112 MET A O 1
ATOM 822 N N . LEU A 1 113 ? 0.143 8.254 1.048 1.00 97.31 113 LEU A N 1
ATOM 823 C CA . LEU A 1 113 ? 0.087 7.045 1.879 1.00 97.31 113 LEU A CA 1
ATOM 824 C C . LEU A 1 113 ? 0.792 7.222 3.229 1.00 97.31 113 LEU A C 1
ATOM 826 O O . LEU A 1 113 ? 0.350 6.649 4.225 1.00 97.31 113 LEU A O 1
ATOM 830 N N . GLN A 1 114 ? 1.888 7.982 3.277 1.00 96.75 114 GLN A N 1
ATOM 831 C CA . GLN A 1 114 ? 2.607 8.270 4.520 1.00 96.75 114 GLN A CA 1
ATOM 832 C C . GLN A 1 114 ? 1.810 9.251 5.388 1.00 96.75 114 GLN A C 1
ATOM 834 O O . GLN A 1 114 ? 1.490 8.930 6.531 1.00 96.75 114 GLN A O 1
ATOM 839 N N . SER A 1 115 ? 1.392 10.390 4.827 1.00 96.75 115 SER A N 1
ATOM 840 C CA . SER A 1 115 ? 0.625 11.408 5.555 1.00 96.75 115 SER A CA 1
ATOM 841 C C . SER A 1 115 ? -0.716 10.878 6.064 1.00 96.75 115 SER A C 1
ATOM 843 O O . SER A 1 115 ? -1.103 11.137 7.200 1.00 96.75 115 SER A O 1
ATOM 845 N N . SER A 1 116 ? -1.429 10.091 5.256 1.00 96.31 116 SER A N 1
ATOM 846 C CA . SER A 1 116 ? -2.682 9.468 5.686 1.00 96.31 116 SER A CA 1
ATOM 847 C C . SER A 1 116 ? -2.452 8.476 6.834 1.00 96.31 116 SER A C 1
ATOM 849 O O . SER A 1 116 ? -3.200 8.491 7.812 1.00 96.31 116 SER A O 1
ATOM 851 N N . ARG A 1 117 ? -1.366 7.690 6.804 1.00 95.12 117 ARG A N 1
ATOM 852 C CA . ARG A 1 117 ? -1.001 6.793 7.912 1.00 95.12 117 ARG A CA 1
ATOM 853 C C . ARG A 1 117 ? -0.722 7.549 9.214 1.00 95.12 117 ARG A C 1
ATOM 855 O O . ARG A 1 117 ? -1.182 7.112 10.267 1.00 95.12 117 ARG A O 1
ATOM 862 N N . GLU A 1 118 ? -0.022 8.678 9.152 1.00 95.38 118 GLU A N 1
ATOM 863 C CA . GLU A 1 118 ? 0.231 9.541 10.318 1.00 95.38 118 GLU A CA 1
ATOM 864 C C . GLU A 1 118 ? -1.071 10.088 10.917 1.00 95.38 118 GLU A C 1
ATOM 866 O O . GLU A 1 118 ? -1.259 10.059 12.135 1.00 95.38 118 GLU A O 1
ATOM 871 N N . LEU A 1 119 ? -2.013 10.517 10.071 1.00 95.31 119 LEU A N 1
ATOM 872 C CA . LEU A 1 119 ? -3.331 10.966 10.524 1.00 95.31 119 LEU A CA 1
ATOM 873 C C . LEU A 1 119 ? -4.133 9.832 11.175 1.00 95.31 119 LEU A C 1
ATOM 875 O O . LEU A 1 119 ? -4.785 10.064 12.191 1.00 95.31 119 LEU A O 1
ATOM 879 N N . ILE A 1 120 ? -4.061 8.604 10.648 1.00 94.62 120 ILE A N 1
ATOM 880 C CA . ILE A 1 120 ? -4.703 7.437 11.275 1.00 94.62 120 ILE A CA 1
ATOM 881 C C . ILE A 1 120 ?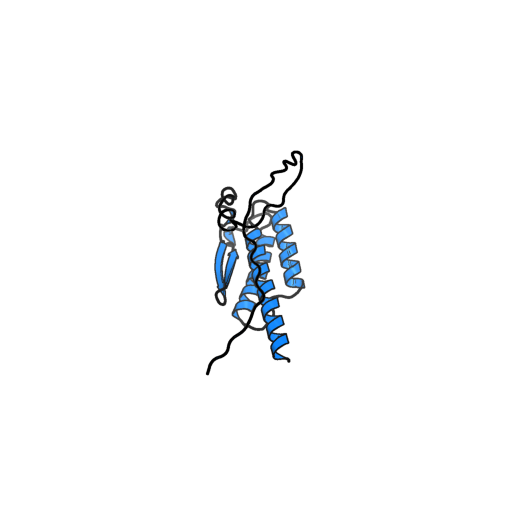 -4.076 7.153 12.640 1.00 94.62 120 ILE A C 1
ATOM 883 O O . ILE A 1 120 ? -4.811 6.948 13.601 1.00 94.62 120 ILE A O 1
ATOM 887 N N . ALA A 1 121 ? -2.745 7.170 12.749 1.00 92.56 121 ALA A N 1
ATOM 888 C CA . ALA A 1 121 ? -2.054 6.936 14.017 1.00 92.56 121 ALA A CA 1
ATOM 889 C C . ALA A 1 121 ? -2.424 7.989 15.076 1.00 92.56 121 ALA A C 1
ATOM 891 O O . ALA A 1 121 ? -2.578 7.660 16.251 1.00 92.56 121 ALA A O 1
ATOM 892 N N . ARG A 1 122 ? -2.630 9.243 14.655 1.00 93.62 122 ARG A N 1
ATOM 893 C CA . ARG A 1 122 ? -3.096 10.331 15.523 1.00 93.62 122 ARG A CA 1
ATOM 894 C C . ARG A 1 122 ? -4.562 10.166 15.936 1.00 93.62 122 ARG A C 1
ATOM 896 O O . ARG A 1 122 ? -4.880 10.275 17.116 1.00 93.62 122 ARG A O 1
ATOM 903 N N . ASP A 1 123 ? -5.453 9.921 14.977 1.00 92.62 123 ASP A N 1
ATOM 904 C CA . ASP A 1 123 ? -6.907 9.934 15.200 1.00 92.62 123 ASP A CA 1
ATOM 905 C C . ASP A 1 123 ? -7.440 8.588 15.737 1.00 92.62 123 ASP A C 1
ATOM 907 O O . ASP A 1 123 ? -8.532 8.526 16.307 1.00 92.62 123 ASP A O 1
ATOM 911 N N . ARG A 1 124 ? -6.674 7.502 15.564 1.00 90.19 124 ARG A N 1
ATOM 912 C CA . ARG A 1 124 ? -6.926 6.149 16.084 1.00 90.19 124 ARG A CA 1
ATOM 913 C C . ARG A 1 124 ? -5.621 5.437 16.475 1.00 90.19 124 ARG A C 1
ATOM 915 O O . ARG A 1 124 ? -5.209 4.495 15.797 1.00 90.19 124 ARG A O 1
ATOM 922 N N . PRO A 1 125 ? -5.015 5.778 17.619 1.00 87.25 125 PRO A N 1
ATOM 923 C CA . PRO A 1 125 ? -3.742 5.187 18.042 1.00 87.25 125 PRO A CA 1
ATOM 924 C C . PRO A 1 125 ? -3.808 3.674 18.305 1.00 87.25 125 PRO A C 1
ATOM 926 O O . PRO A 1 125 ? -2.793 2.991 18.237 1.00 87.25 125 PRO A O 1
ATOM 929 N N . SER A 1 126 ? -4.996 3.122 18.580 1.00 86.38 126 SER A N 1
ATOM 930 C CA . SER A 1 126 ? -5.201 1.674 18.735 1.00 86.38 126 SER A CA 1
ATOM 931 C C . SER A 1 126 ? -5.409 0.930 17.410 1.00 86.38 126 SER A C 1
ATOM 933 O O . SER A 1 126 ? -5.561 -0.295 17.405 1.00 86.38 126 SER A O 1
ATOM 935 N N . TRP A 1 127 ? -5.454 1.642 16.279 1.00 87.88 127 TRP A N 1
ATOM 936 C CA . TRP A 1 127 ? -5.567 1.032 14.962 1.00 87.88 127 TRP A CA 1
ATOM 937 C C . TRP A 1 127 ? -4.198 0.563 14.483 1.00 87.88 127 TRP A C 1
ATOM 939 O O . TRP A 1 127 ? -3.264 1.352 14.390 1.00 87.88 127 TRP A O 1
ATOM 949 N N . ALA A 1 128 ? -4.081 -0.715 14.125 1.00 85.38 128 ALA A N 1
ATOM 950 C CA . ALA A 1 128 ? -2.833 -1.233 13.576 1.00 85.38 128 ALA A CA 1
ATOM 951 C C . ALA A 1 128 ? -2.590 -0.671 12.172 1.00 85.38 128 ALA A C 1
ATOM 953 O O . ALA A 1 128 ? -3.209 -1.111 11.196 1.00 85.38 128 ALA A O 1
ATOM 954 N N . VAL A 1 129 ? -1.714 0.328 12.111 1.00 89.50 129 VAL A N 1
ATOM 955 C CA . VAL A 1 129 ? -1.288 1.022 10.893 1.00 89.50 129 VAL A CA 1
ATOM 956 C C . VAL A 1 129 ? -0.116 0.336 10.193 1.00 89.50 129 VAL A C 1
ATOM 958 O O . VAL A 1 129 ? 0.094 0.580 9.007 1.00 89.50 129 VAL A O 1
ATOM 961 N N . ASP A 1 130 ? 0.600 -0.547 10.891 1.00 89.94 130 ASP A N 1
ATOM 962 C CA . ASP A 1 130 ? 1.802 -1.219 10.379 1.00 89.94 130 ASP A CA 1
ATOM 963 C C . ASP A 1 130 ? 1.498 -2.075 9.146 1.00 89.94 130 ASP A C 1
ATOM 965 O O . ASP A 1 130 ? 2.221 -2.009 8.159 1.00 89.94 130 ASP A O 1
ATOM 969 N N . ALA A 1 131 ? 0.346 -2.752 9.121 1.00 89.62 131 AL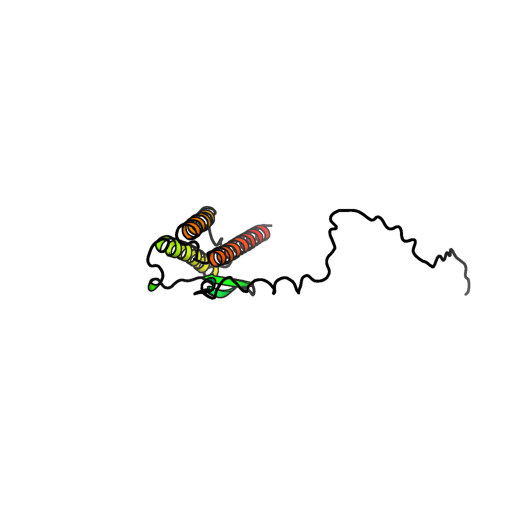A A N 1
ATOM 970 C CA . ALA A 1 131 ? -0.092 -3.516 7.953 1.00 89.62 131 ALA A CA 1
ATOM 971 C C . ALA A 1 131 ? -0.228 -2.651 6.680 1.00 89.62 131 ALA A C 1
ATOM 973 O O . ALA A 1 131 ? 0.017 -3.133 5.577 1.00 89.62 131 ALA A O 1
ATOM 974 N N . TYR A 1 132 ? -0.585 -1.366 6.811 1.00 94.38 132 TYR A N 1
ATOM 975 C CA . TYR A 1 132 ? -0.614 -0.446 5.667 1.00 94.38 132 TYR A CA 1
ATOM 976 C C . TYR A 1 132 ? 0.790 -0.012 5.237 1.00 94.38 132 TYR A C 1
ATOM 978 O O . TYR A 1 132 ? 1.004 0.277 4.060 1.00 94.38 132 TYR A O 1
ATOM 986 N N . ALA A 1 133 ? 1.734 0.074 6.179 1.00 93.38 133 ALA A N 1
ATOM 987 C CA . ALA A 1 133 ? 3.129 0.370 5.877 1.00 93.38 133 ALA A CA 1
ATOM 988 C C . ALA A 1 133 ? 3.782 -0.800 5.129 1.00 93.38 133 ALA A C 1
ATOM 990 O O . ALA A 1 133 ? 4.389 -0.572 4.086 1.00 93.38 133 ALA A O 1
ATOM 991 N N . ASP A 1 134 ? 3.569 -2.031 5.597 1.00 93.06 134 ASP A N 1
ATOM 992 C CA . ASP A 1 134 ? 4.079 -3.250 4.963 1.00 93.06 134 ASP A CA 1
ATOM 993 C C . ASP A 1 134 ? 3.580 -3.388 3.516 1.00 93.06 134 ASP A C 1
ATOM 995 O O . ASP A 1 134 ? 4.373 -3.615 2.597 1.00 93.06 134 ASP A O 1
ATOM 999 N N . GLU A 1 135 ? 2.276 -3.184 3.291 1.00 96.19 135 GLU A N 1
ATOM 1000 C CA . GLU A 1 135 ? 1.683 -3.230 1.950 1.00 96.19 135 GLU A CA 1
ATOM 1001 C C . GLU A 1 135 ? 2.284 -2.151 1.027 1.00 96.19 135 GLU A C 1
ATOM 1003 O O . GLU A 1 135 ? 2.670 -2.434 -0.110 1.00 96.19 135 GLU A O 1
ATOM 1008 N N . ALA A 1 136 ? 2.423 -0.913 1.516 1.00 96.94 136 ALA A N 1
ATOM 1009 C CA . ALA A 1 136 ? 3.009 0.181 0.742 1.00 96.94 136 ALA A CA 1
ATOM 1010 C C . ALA A 1 136 ? 4.488 -0.073 0.403 1.00 96.94 136 ALA A C 1
ATOM 1012 O O . ALA A 1 136 ? 4.912 0.172 -0.729 1.00 96.94 136 ALA A O 1
ATOM 1013 N N . SER A 1 137 ? 5.270 -0.593 1.353 1.00 95.44 137 SER A N 1
ATOM 1014 C CA . SER A 1 137 ? 6.677 -0.939 1.140 1.00 95.44 137 SER A CA 1
ATOM 1015 C C . SER A 1 137 ? 6.845 -2.035 0.092 1.00 95.44 137 SER A C 1
ATOM 1017 O O . SER A 1 137 ? 7.756 -1.944 -0.734 1.00 95.44 137 SER A O 1
ATOM 1019 N N . PHE A 1 138 ? 5.946 -3.023 0.062 1.00 97.06 138 PHE A N 1
ATOM 1020 C CA . PHE A 1 138 ? 5.922 -4.024 -1.002 1.00 97.06 138 PHE A CA 1
ATOM 1021 C C . PHE A 1 138 ? 5.719 -3.375 -2.383 1.00 97.06 138 PHE A C 1
ATOM 1023 O O . PHE A 1 138 ? 6.522 -3.600 -3.292 1.00 97.06 138 PHE A O 1
ATOM 1030 N N . TYR A 1 139 ? 4.711 -2.509 -2.543 1.00 97.56 139 TYR A N 1
ATOM 1031 C CA . TYR A 1 139 ? 4.460 -1.844 -3.829 1.00 97.56 139 TYR A CA 1
ATOM 1032 C C . TYR A 1 139 ? 5.592 -0.899 -4.254 1.00 97.56 139 TYR A C 1
ATOM 1034 O O . TYR A 1 139 ? 5.918 -0.798 -5.442 1.00 97.56 139 TYR A O 1
ATOM 1042 N N . GLN A 1 140 ? 6.231 -0.223 -3.301 1.00 96.44 140 GLN A N 1
ATOM 1043 C CA . GLN A 1 140 ? 7.380 0.627 -3.587 1.00 96.44 140 GLN A CA 1
ATOM 1044 C C . GLN A 1 140 ? 8.585 -0.203 -4.056 1.00 96.44 140 GLN A C 1
ATOM 1046 O O . GLN A 1 140 ? 9.221 0.146 -5.054 1.00 96.44 140 GLN A O 1
ATOM 1051 N N . ALA A 1 141 ? 8.872 -1.327 -3.393 1.00 95.38 141 ALA A N 1
ATOM 1052 C CA . ALA A 1 141 ? 9.937 -2.242 -3.797 1.00 95.38 141 ALA A CA 1
ATOM 1053 C C . ALA A 1 141 ? 9.688 -2.825 -5.198 1.00 95.38 141 ALA A C 1
ATOM 1055 O O . ALA A 1 141 ? 10.598 -2.855 -6.030 1.00 95.38 141 ALA A O 1
ATOM 1056 N N . GLU A 1 142 ? 8.447 -3.216 -5.491 1.00 96.31 142 GLU A N 1
ATOM 1057 C CA . GLU A 1 142 ? 8.069 -3.727 -6.808 1.00 96.31 142 GLU A CA 1
ATOM 1058 C C . GLU A 1 142 ? 8.174 -2.645 -7.893 1.00 96.31 142 GLU A C 1
ATOM 1060 O O . GLU A 1 142 ? 8.688 -2.908 -8.980 1.00 96.31 142 GLU A O 1
ATOM 1065 N N . THR A 1 143 ? 7.800 -1.399 -7.592 1.00 95.38 143 THR A N 1
ATOM 1066 C CA . THR A 1 143 ? 8.003 -0.262 -8.507 1.00 95.38 143 THR A CA 1
ATOM 1067 C C . THR A 1 143 ? 9.483 -0.083 -8.854 1.00 95.38 143 THR A C 1
ATOM 1069 O O . THR A 1 143 ? 9.832 0.036 -10.029 1.00 95.38 143 THR A O 1
ATOM 1072 N N . VAL A 1 144 ? 10.372 -0.132 -7.856 1.00 94.25 144 VAL A N 1
ATOM 1073 C CA . VAL A 1 144 ? 11.825 -0.041 -8.075 1.00 94.25 144 VAL A CA 1
ATOM 1074 C C . VAL A 1 144 ? 12.335 -1.222 -8.906 1.00 94.25 144 VAL A C 1
ATOM 1076 O O . VAL A 1 144 ? 13.149 -1.029 -9.812 1.00 94.25 144 VAL A O 1
ATOM 1079 N N . ARG A 1 145 ? 11.851 -2.446 -8.653 1.00 94.75 145 ARG A N 1
ATOM 1080 C CA . ARG A 1 145 ? 12.207 -3.634 -9.448 1.00 94.75 145 ARG A CA 1
ATOM 1081 C C . ARG A 1 145 ? 11.834 -3.448 -10.922 1.00 94.75 145 ARG A C 1
ATOM 1083 O O . ARG A 1 145 ? 12.663 -3.704 -11.796 1.00 94.75 145 ARG A O 1
ATOM 1090 N N . ARG A 1 146 ? 10.615 -2.974 -11.197 1.00 94.31 146 ARG A N 1
ATOM 1091 C CA . ARG A 1 146 ? 10.114 -2.712 -12.556 1.00 94.31 146 ARG A CA 1
ATOM 1092 C C . ARG A 1 146 ? 10.926 -1.634 -13.270 1.00 94.31 146 ARG A C 1
ATOM 1094 O O . ARG A 1 146 ? 11.344 -1.844 -14.405 1.00 94.31 146 ARG A O 1
ATOM 1101 N N . GLN A 1 147 ? 11.246 -0.537 -12.583 1.00 91.75 147 GLN A N 1
ATOM 1102 C CA . GLN A 1 147 ? 12.090 0.534 -13.125 1.00 91.75 147 GLN A CA 1
ATOM 1103 C C . GLN A 1 147 ? 13.500 0.048 -13.475 1.00 91.75 147 GLN A C 1
ATOM 1105 O O . GLN A 1 147 ? 14.009 0.360 -14.549 1.00 91.75 147 GLN A O 1
ATOM 1110 N N . ARG A 1 148 ? 14.124 -0.751 -12.600 1.00 90.75 148 ARG 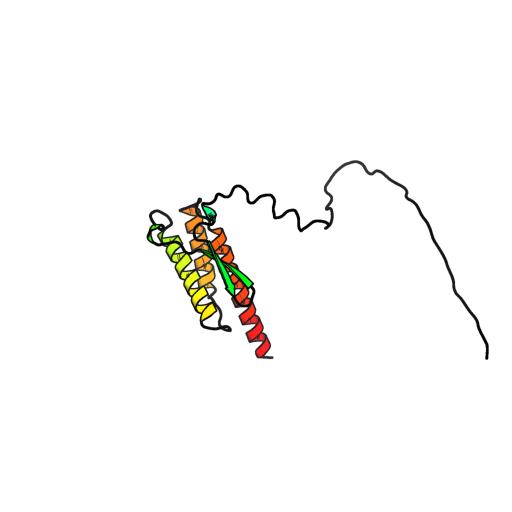A N 1
ATOM 1111 C CA . ARG A 1 148 ? 15.446 -1.341 -12.868 1.00 90.75 148 ARG A CA 1
ATOM 1112 C C . ARG A 1 148 ? 15.421 -2.254 -14.088 1.00 90.75 148 ARG A C 1
ATOM 1114 O O . ARG A 1 148 ? 16.323 -2.177 -14.915 1.00 90.75 148 ARG A O 1
ATOM 1121 N N . ARG A 1 149 ? 14.382 -3.082 -14.222 1.00 91.31 149 ARG A N 1
ATOM 1122 C CA . ARG A 1 149 ? 14.203 -3.946 -15.393 1.00 91.31 149 ARG A CA 1
ATOM 1123 C C . ARG A 1 149 ? 14.041 -3.126 -16.676 1.00 91.31 149 ARG A C 1
ATOM 1125 O O . ARG A 1 149 ? 14.748 -3.383 -17.641 1.00 91.31 149 ARG A O 1
ATOM 1132 N N . ALA A 1 150 ? 13.185 -2.107 -16.658 1.00 89.44 150 ALA A N 1
ATOM 1133 C CA . ALA A 1 150 ? 12.972 -1.230 -17.808 1.00 89.44 150 ALA A CA 1
ATOM 1134 C C . ALA A 1 150 ? 14.236 -0.444 -18.207 1.00 89.44 150 ALA A C 1
ATOM 1136 O O . ALA A 1 150 ? 14.405 -0.108 -19.375 1.00 89.44 150 ALA A O 1
ATOM 1137 N N . ALA A 1 151 ? 15.121 -0.131 -17.254 1.00 88.69 151 ALA A N 1
ATOM 1138 C CA . ALA A 1 151 ? 16.422 0.466 -17.546 1.00 88.69 151 ALA A CA 1
ATOM 1139 C C . ALA A 1 151 ? 17.394 -0.547 -18.176 1.00 88.69 151 ALA A C 1
ATOM 1141 O O . ALA A 1 151 ? 18.104 -0.194 -19.110 1.00 88.69 151 ALA A O 1
ATOM 1142 N N . ALA A 1 152 ? 17.401 -1.798 -17.704 1.00 90.19 152 ALA A N 1
ATOM 1143 C CA . ALA A 1 152 ? 18.253 -2.855 -18.248 1.00 90.19 152 ALA A CA 1
ATOM 1144 C C . ALA A 1 152 ? 17.882 -3.248 -19.688 1.00 90.19 152 ALA A C 1
ATOM 1146 O O . ALA A 1 152 ? 18.766 -3.558 -20.469 1.00 90.19 152 ALA A O 1
ATOM 1147 N N . GLU A 1 153 ? 16.599 -3.198 -20.057 1.00 85.44 153 GLU A N 1
ATOM 1148 C CA . GLU A 1 153 ? 16.124 -3.526 -21.415 1.00 85.44 153 GLU A CA 1
ATOM 1149 C C . GLU A 1 153 ? 16.468 -2.451 -22.471 1.00 85.44 153 GLU A C 1
ATOM 1151 O O . GLU A 1 153 ? 16.265 -2.672 -23.662 1.00 85.44 153 GLU A O 1
ATOM 1156 N N . LYS A 1 154 ? 16.976 -1.282 -22.056 1.00 76.62 154 LYS A N 1
ATOM 1157 C CA . LYS A 1 154 ? 17.369 -0.178 -22.954 1.00 76.62 154 LYS A CA 1
ATOM 1158 C C . LYS A 1 154 ? 18.849 -0.194 -23.353 1.00 76.62 154 LYS A C 1
ATOM 1160 O O . LYS A 1 154 ? 19.256 0.669 -24.131 1.00 76.62 154 LYS A O 1
ATOM 1165 N N . HIS A 1 155 ? 19.636 -1.114 -22.802 1.00 56.81 155 HIS A N 1
ATOM 1166 C CA . HIS A 1 155 ? 21.076 -1.252 -23.025 1.00 56.81 155 HIS A CA 1
ATOM 1167 C C . HIS A 1 155 ? 21.389 -2.587 -23.694 1.00 56.81 155 HIS A C 1
ATOM 1169 O O . HIS A 1 155 ? 22.342 -2.598 -24.503 1.00 56.81 155 HIS A O 1
#

Organism: NCBI:txid2791026

Mean predicted aligned error: 15.06 Å

Radius of gyration: 27.86 Å; Cα contacts (8 Å, |Δi|>4): 111; chains: 1; bounding box: 85×55×57 Å

Secondary structure (DSSP, 8-state):
--------------------------------S-TTSSSSSS-SSS-TTTTTTEEEEEETTEEEEEE---GGG--STTHHHHHHHHHHHHHHHHHHHH-SSS-S--HHHHHHHHHHHHHHHHH-TTS--HHHHHHHHHHHHHHHHHHHHHHHTT-

pLDDT: mean 77.07, std 22.8, range [37.0, 98.0]

Foldseek 3Di:
DDDDDDDDDDDDDDDDDDDDDPDDDDDDDDDDDDPPPPPPPPPPPLDPQACVQWDWDDDPNDIAIDHDDDLVPLDDWLSVLVVVLNVLLVQLVVVVVVDQQAQSDDPVSLVSNVVSLVRSCVRPVSHNSVSSVRSSVVSVVSNVVSVVVVVVVVD

Sequence (155 aa):
MKHFLLLLALLGAAGAASAQANLIHAISLGTRLGVDAAVAGNRKHQDASSDRYVTTATYHGASYYQKRTPSSKLKGPGGPQIAYQESLLQQCQAALLADSTSALGTAETWAMLQSSRELIARDRPSWAVDAYADEASFYQAETVRRQRRAAAEKH

Solvent-accessible surface area (backbone atoms only — not comparable to full-atom values): 9973 Å² total; per-residue (Å²): 132,90,81,89,90,80,88,88,86,81,89,87,78,90,79,82,86,82,88,77,87,81,80,84,85,81,87,77,93,78,77,96,80,68,85,89,75,70,81,81,79,75,84,82,81,74,54,92,70,44,62,62,51,54,43,82,46,75,57,96,90,45,74,47,48,44,59,63,78,60,72,91,72,43,70,66,73,35,18,69,39,48,54,50,42,44,51,53,53,48,49,29,50,51,39,55,73,74,41,86,59,64,70,36,67,52,77,64,53,54,49,52,52,50,56,30,48,53,49,26,44,70,52,31,68,87,51,58,57,61,50,57,50,55,34,49,50,52,48,51,53,49,25,52,52,24,51,53,50,62,56,59,76,74,112